Protein AF-A0A1W1I872-F1 (afdb_monomer_lite)

Organism: NCBI:txid1325564

pLDDT: mean 73.49, std 21.99, range [37.31, 97.75]

Radius of gyration: 26.91 Å; chains: 1; bounding box: 30×64×75 Å

Structure (mmCIF, N/CA/C/O backbone):
data_AF-A0A1W1I872-F1
#
_entry.id   AF-A0A1W1I872-F1
#
loop_
_atom_site.group_PDB
_atom_site.id
_atom_site.type_symbol
_atom_site.label_atom_id
_atom_site.label_alt_id
_atom_site.label_comp_id
_atom_site.label_asym_id
_atom_site.label_entity_id
_atom_site.label_seq_id
_atom_site.pdbx_PDB_ins_code
_atom_site.Cartn_x
_atom_site.Cartn_y
_atom_site.Cartn_z
_atom_site.occupancy
_atom_site.B_iso_or_equiv
_atom_site.auth_seq_id
_atom_site.auth_comp_id
_atom_site.auth_asym_id
_atom_site.auth_atom_id
_atom_site.pdbx_PDB_model_num
ATOM 1 N N . MET A 1 1 ? 18.120 36.016 57.561 1.00 43.00 1 MET A N 1
ATOM 2 C CA . MET A 1 1 ? 17.960 35.812 56.103 1.00 43.00 1 MET A CA 1
ATOM 3 C C . MET A 1 1 ? 16.538 36.244 55.753 1.00 43.00 1 MET A C 1
ATOM 5 O O . MET A 1 1 ? 15.611 35.593 56.202 1.00 43.00 1 MET A O 1
ATOM 9 N N . LEU A 1 2 ? 16.319 37.522 55.419 1.00 44.09 2 LEU A N 1
ATOM 10 C CA . LEU A 1 2 ? 16.054 38.034 54.055 1.00 44.09 2 LEU A CA 1
ATOM 11 C C . LEU A 1 2 ? 15.115 37.126 53.225 1.00 44.09 2 LEU A C 1
ATOM 13 O O . LEU A 1 2 ? 15.507 36.015 52.901 1.00 44.09 2 LEU A O 1
ATOM 17 N N . LEU A 1 3 ? 13.850 37.531 53.012 1.00 37.31 3 LEU A N 1
ATOM 18 C CA . LEU A 1 3 ? 13.341 38.276 51.828 1.00 37.31 3 LEU A CA 1
ATOM 19 C C . LEU A 1 3 ? 13.113 37.304 50.639 1.00 37.31 3 LEU A C 1
ATOM 21 O O . LEU A 1 3 ? 14.057 36.654 50.223 1.00 37.31 3 LEU A O 1
ATOM 25 N N . LYS A 1 4 ? 11.932 37.128 50.025 1.00 46.12 4 LYS A N 1
ATOM 26 C CA . LYS A 1 4 ? 11.125 38.134 49.309 1.00 46.12 4 LYS A CA 1
ATOM 27 C C . LYS A 1 4 ? 9.813 37.483 48.813 1.00 46.12 4 LYS A C 1
ATOM 29 O O . LYS A 1 4 ? 9.845 36.396 48.247 1.00 46.12 4 LYS A O 1
ATOM 34 N N . LEU A 1 5 ? 8.691 38.179 48.991 1.00 53.97 5 LEU A N 1
ATOM 35 C CA . LEU A 1 5 ? 7.436 37.988 48.254 1.00 53.97 5 LEU A CA 1
ATOM 36 C C . LEU A 1 5 ? 7.639 38.312 46.767 1.00 53.97 5 LEU A C 1
ATOM 38 O O . LEU A 1 5 ? 8.289 39.313 46.479 1.00 53.97 5 LEU A O 1
ATOM 42 N N . PHE A 1 6 ? 6.998 37.567 45.862 1.00 51.78 6 PHE A N 1
ATOM 43 C CA . PHE A 1 6 ? 6.535 38.090 44.570 1.00 51.78 6 PHE A CA 1
ATOM 44 C C . PHE A 1 6 ? 5.211 37.419 44.179 1.00 51.78 6 PHE A C 1
ATOM 46 O O . PHE A 1 6 ? 5.164 36.371 43.544 1.00 51.78 6 PHE A O 1
ATOM 53 N N . LEU A 1 7 ? 4.124 38.064 44.603 1.00 50.41 7 LEU A N 1
ATOM 54 C CA . LEU A 1 7 ? 2.884 38.158 43.838 1.00 50.41 7 LEU A CA 1
ATOM 55 C C . LEU A 1 7 ? 3.201 38.890 42.535 1.00 50.41 7 LEU A C 1
ATOM 57 O O . LEU A 1 7 ? 3.778 39.961 42.643 1.00 50.41 7 LEU A O 1
ATOM 61 N N . PHE A 1 8 ? 2.775 38.387 41.374 1.00 51.16 8 PHE A N 1
ATOM 62 C CA . PHE A 1 8 ? 2.256 39.224 40.283 1.00 51.16 8 PHE A CA 1
ATOM 63 C C . PHE A 1 8 ? 1.355 38.391 39.366 1.00 51.16 8 PHE A C 1
ATOM 65 O O . PHE A 1 8 ? 1.816 37.592 38.555 1.00 51.16 8 PHE A O 1
ATOM 72 N N . SER A 1 9 ? 0.048 38.618 39.508 1.00 47.16 9 SER A N 1
ATOM 73 C CA . SER A 1 9 ? -0.922 38.473 38.429 1.00 47.16 9 SER A CA 1
ATOM 74 C C . SER A 1 9 ? -0.476 39.297 37.228 1.00 47.16 9 SER A C 1
ATOM 76 O O . SER A 1 9 ? -0.143 40.469 37.397 1.00 47.16 9 SER A O 1
ATOM 78 N N . VAL A 1 10 ? -0.597 38.749 36.021 1.00 57.50 10 VAL A N 1
ATOM 79 C CA . VAL A 1 10 ? -0.837 39.574 34.834 1.00 57.50 10 VAL A CA 1
ATOM 80 C C . VAL A 1 10 ? -1.935 38.906 34.017 1.00 57.50 10 VAL A C 1
ATOM 82 O O . VAL A 1 10 ? -1.698 37.981 33.245 1.00 57.50 10 VAL A O 1
ATOM 85 N N . LEU A 1 11 ? -3.162 39.390 34.232 1.00 50.50 11 LEU A N 1
ATOM 86 C CA . LEU A 1 11 ? -4.200 39.382 33.211 1.00 50.50 11 LEU A CA 1
ATOM 87 C C . LEU A 1 11 ? -3.619 40.089 31.981 1.00 50.50 11 LEU A C 1
ATOM 89 O O . LEU A 1 11 ? -3.394 41.299 32.011 1.00 50.50 11 LEU A O 1
ATOM 93 N N . GLY A 1 12 ? -3.384 39.348 30.905 1.00 43.34 12 GLY A N 1
ATOM 94 C CA . GLY A 1 12 ? -3.139 39.936 29.595 1.00 43.34 12 GLY A CA 1
ATOM 95 C C . GLY A 1 12 ? -4.457 40.401 28.989 1.00 43.34 12 GLY A C 1
ATOM 96 O O . GLY A 1 12 ? -5.053 39.683 28.195 1.00 43.34 12 GLY A O 1
ATOM 97 N N . ILE A 1 13 ? -4.927 41.585 29.385 1.00 53.31 13 ILE A N 1
ATOM 98 C CA . ILE A 1 13 ? -5.928 42.337 28.624 1.00 53.31 13 ILE A CA 1
ATOM 99 C C . ILE A 1 13 ? -5.152 43.029 27.502 1.00 53.31 13 ILE A C 1
ATOM 101 O O . ILE A 1 13 ? -4.393 43.958 27.769 1.00 53.31 13 ILE A O 1
ATOM 105 N N . ALA A 1 14 ? -5.318 42.576 26.262 1.00 54.62 14 ALA A N 1
ATOM 106 C CA . ALA A 1 14 ? -4.937 43.357 25.093 1.00 54.62 14 ALA A CA 1
ATOM 107 C C . ALA A 1 14 ? -6.222 43.839 24.418 1.00 54.62 14 ALA A C 1
ATOM 109 O O . ALA A 1 14 ? -7.022 43.072 23.891 1.00 54.62 14 ALA A O 1
ATOM 110 N N . THR A 1 15 ? -6.417 45.138 24.567 1.00 51.88 15 THR A N 1
ATOM 111 C CA . THR A 1 15 ? -7.506 45.989 24.113 1.00 51.88 15 THR A CA 1
ATOM 112 C C . THR A 1 15 ? -7.742 45.903 22.607 1.00 51.88 15 THR A C 1
ATOM 114 O O . THR A 1 15 ? -6.799 46.013 21.825 1.00 51.88 15 THR A O 1
ATOM 117 N N . VAL A 1 16 ? -9.014 45.813 22.212 1.00 48.00 16 VAL A N 1
ATOM 118 C CA . VAL A 1 16 ? -9.466 46.182 20.866 1.00 48.00 16 VAL A CA 1
ATOM 119 C C . VAL A 1 16 ? -9.206 47.677 20.700 1.00 48.00 16 VAL A C 1
ATOM 121 O O . VAL A 1 16 ? -9.863 48.497 21.338 1.00 48.00 16 VAL A O 1
ATOM 124 N N . SER A 1 17 ? -8.222 48.025 19.879 1.00 44.78 17 SER A N 1
ATOM 125 C CA . SER A 1 17 ? -8.059 49.385 19.374 1.00 44.78 17 SER A CA 1
ATOM 126 C C . SER A 1 17 ? -8.612 49.423 17.959 1.00 44.78 17 SER A C 1
ATOM 128 O O . SER A 1 17 ? -7.884 49.199 16.994 1.00 44.78 17 SER A O 1
ATOM 130 N N . ASP A 1 18 ? -9.903 49.727 17.847 1.00 49.12 18 ASP A N 1
ATOM 131 C CA . ASP A 1 18 ? -10.450 50.340 16.642 1.00 49.12 18 ASP A CA 1
ATOM 132 C C . ASP A 1 18 ? -9.843 51.741 16.518 1.00 49.12 18 ASP A C 1
ATOM 134 O O . ASP A 1 18 ? -10.272 52.700 17.159 1.00 49.12 18 ASP A O 1
ATOM 138 N N . ILE A 1 19 ? -8.803 51.857 15.698 1.00 49.03 19 ILE A N 1
ATOM 139 C CA . ILE A 1 19 ? -8.370 53.135 15.143 1.00 49.03 19 ILE A CA 1
ATOM 140 C C . ILE A 1 19 ? -8.378 52.957 13.633 1.00 49.03 19 ILE A C 1
ATOM 142 O O . ILE A 1 19 ? -7.390 52.561 13.016 1.00 49.03 19 ILE A O 1
ATOM 146 N N . GLY A 1 20 ? -9.535 53.256 13.045 1.00 46.00 20 GLY A N 1
ATOM 147 C CA . GLY A 1 20 ? -9.654 53.485 11.617 1.00 46.00 20 GLY A CA 1
ATOM 148 C C . GLY A 1 20 ? -8.724 54.624 11.218 1.00 46.00 20 GLY A C 1
ATOM 149 O O . GLY A 1 20 ? -8.934 55.780 11.590 1.00 46.00 20 GLY A O 1
ATOM 150 N N . ARG A 1 21 ? -7.684 54.296 10.454 1.00 41.62 21 ARG A N 1
ATOM 151 C CA . ARG A 1 21 ? -6.876 55.279 9.744 1.00 41.62 21 ARG A CA 1
ATOM 152 C C . ARG A 1 21 ? -6.765 54.852 8.290 1.00 41.62 21 ARG A C 1
ATOM 154 O O . ARG A 1 21 ? -6.332 53.753 7.971 1.00 41.62 21 ARG A O 1
ATOM 161 N N . ALA A 1 22 ? -7.252 55.746 7.442 1.00 48.34 22 ALA A N 1
ATOM 162 C CA . ALA A 1 22 ? -7.325 55.616 6.005 1.00 48.34 22 ALA A CA 1
ATOM 163 C C . ALA A 1 22 ? -5.945 55.453 5.353 1.00 48.34 22 ALA A C 1
ATOM 165 O O . ALA A 1 22 ? -4.986 56.113 5.753 1.00 48.34 22 ALA A O 1
ATOM 166 N N . GLY A 1 23 ? -5.938 54.670 4.272 1.00 46.03 23 GLY A N 1
ATOM 167 C CA . GLY A 1 23 ? -4.944 54.715 3.207 1.00 46.03 23 GLY A CA 1
ATOM 168 C C . GLY A 1 23 ? -3.880 53.631 3.287 1.00 46.03 23 GLY A C 1
ATOM 169 O O . GLY A 1 23 ? -2.800 53.892 3.796 1.00 46.03 23 GLY A O 1
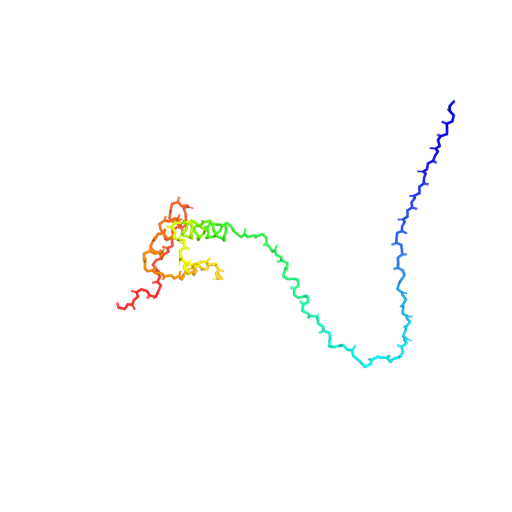ATOM 170 N N . ASP A 1 24 ? -4.146 52.471 2.682 1.00 40.59 24 ASP A N 1
ATOM 171 C CA . ASP A 1 24 ? -3.071 51.707 2.050 1.00 40.59 24 ASP A CA 1
ATOM 172 C C . ASP A 1 24 ? -3.582 50.951 0.813 1.00 40.59 24 ASP A C 1
ATOM 174 O O . ASP A 1 24 ? -4.518 50.150 0.864 1.00 40.59 24 ASP A O 1
ATOM 178 N N . LEU A 1 25 ? -2.989 51.289 -0.329 1.00 53.19 25 LEU A N 1
ATOM 179 C CA . LEU A 1 25 ? -3.105 50.579 -1.593 1.00 53.19 25 LEU A CA 1
ATOM 180 C C . LEU A 1 25 ? -2.066 49.464 -1.545 1.00 53.19 25 LEU A C 1
ATOM 182 O O . LEU A 1 25 ? -0.904 49.685 -1.869 1.00 53.19 25 LEU A O 1
ATOM 186 N N . GLY A 1 26 ? -2.490 48.259 -1.187 1.00 48.12 26 GLY A N 1
ATOM 187 C CA . GLY A 1 26 ? -1.629 47.093 -1.309 1.00 48.12 26 GLY A CA 1
ATOM 188 C C . GLY A 1 26 ? -1.833 46.093 -0.196 1.00 48.12 26 GLY A C 1
ATOM 189 O O . GLY A 1 26 ? -1.250 46.215 0.872 1.00 48.12 26 GLY A O 1
ATOM 190 N N . SER A 1 27 ? -2.615 45.061 -0.486 1.00 41.47 27 SER A N 1
ATOM 191 C CA . SER A 1 27 ? -2.274 43.660 -0.219 1.00 41.47 27 SER A CA 1
ATOM 192 C C . SER A 1 27 ? -3.523 42.834 -0.470 1.00 41.47 27 SER A C 1
ATOM 194 O O . SER A 1 27 ? -4.540 43.001 0.197 1.00 41.47 27 SER A O 1
ATOM 196 N N . MET A 1 28 ? -3.453 41.953 -1.467 1.00 51.56 28 MET A N 1
ATOM 197 C CA . MET A 1 28 ? -4.394 40.843 -1.577 1.00 51.56 28 MET A CA 1
ATOM 198 C C . MET A 1 28 ? -4.423 40.122 -0.223 1.00 51.56 28 MET A C 1
ATOM 200 O O . MET A 1 28 ? -3.343 39.750 0.250 1.00 51.56 28 MET A O 1
ATOM 204 N N . PRO A 1 29 ? -5.594 39.909 0.400 1.00 46.78 29 PRO A N 1
ATOM 205 C CA . PRO A 1 29 ? -5.673 39.017 1.541 1.00 46.78 29 PRO A CA 1
ATOM 206 C C . PRO A 1 29 ? -5.246 37.627 1.065 1.00 46.78 29 PRO A C 1
ATOM 208 O O . PRO A 1 29 ? -5.938 36.968 0.288 1.00 46.78 29 PRO A O 1
ATOM 211 N N . LYS A 1 30 ? -4.055 37.197 1.489 1.00 51.19 30 LYS A N 1
ATOM 212 C CA . LYS A 1 30 ? -3.644 35.792 1.459 1.00 51.19 30 LYS A CA 1
ATOM 213 C C . LYS A 1 30 ? -4.315 35.085 2.633 1.00 51.19 30 LYS A C 1
ATOM 215 O O . LYS A 1 30 ? -3.641 34.498 3.465 1.00 51.19 30 LYS A O 1
ATOM 220 N N . ASP A 1 31 ? -5.641 35.103 2.664 1.00 45.19 31 ASP A N 1
ATOM 221 C CA . ASP A 1 31 ? -6.413 34.232 3.545 1.00 45.19 31 ASP A CA 1
ATOM 222 C C . ASP A 1 31 ? -6.548 32.872 2.847 1.00 45.19 31 ASP A C 1
ATOM 224 O O . ASP A 1 31 ? -7.611 32.441 2.411 1.00 45.19 31 ASP A O 1
ATOM 228 N N . LEU A 1 32 ? -5.400 32.218 2.676 1.00 53.12 32 LEU A N 1
ATOM 229 C CA . LEU A 1 32 ? -5.303 30.770 2.517 1.00 53.12 32 LEU A CA 1
ATOM 230 C C . LEU A 1 32 ? -4.772 30.188 3.830 1.00 53.12 32 LEU A C 1
ATOM 232 O O . LEU A 1 32 ? -4.012 29.227 3.832 1.00 53.12 32 LEU A O 1
ATOM 236 N N . ASP A 1 33 ? -5.240 30.724 4.958 1.00 44.59 33 ASP A N 1
ATOM 237 C CA . ASP A 1 33 ? -5.332 29.968 6.202 1.00 44.59 33 ASP A CA 1
ATOM 238 C C . ASP A 1 33 ? -6.505 28.984 6.088 1.00 44.59 33 ASP A C 1
ATOM 240 O O . ASP A 1 33 ? -7.418 28.938 6.910 1.00 44.59 33 ASP A O 1
ATOM 244 N N . ALA A 1 34 ? -6.450 28.117 5.073 1.00 54.66 34 ALA A N 1
ATOM 245 C CA . ALA A 1 34 ? -6.939 26.767 5.255 1.00 54.66 34 ALA A CA 1
ATOM 246 C C . ALA A 1 34 ? -5.948 26.104 6.218 1.00 54.66 34 ALA A C 1
ATOM 248 O O . ALA A 1 34 ? -5.103 25.299 5.823 1.00 54.66 34 ALA A O 1
ATOM 249 N N . GLN A 1 35 ? -6.040 26.480 7.497 1.00 45.38 35 GLN A N 1
ATOM 250 C CA . GLN A 1 35 ? -5.667 25.604 8.590 1.00 45.38 35 GLN A CA 1
ATOM 251 C C . GLN A 1 35 ? -6.582 24.393 8.433 1.00 45.38 35 GLN A C 1
ATOM 253 O O . GLN A 1 35 ? -7.671 24.322 8.993 1.00 45.38 35 GLN A O 1
ATOM 258 N N . SER A 1 36 ? -6.176 23.474 7.556 1.00 50.72 36 SER A N 1
ATOM 259 C CA . SER A 1 36 ? -6.620 22.100 7.614 1.00 50.72 36 SER A CA 1
ATOM 260 C C . SER A 1 36 ? -6.259 21.680 9.024 1.00 50.72 36 SER A C 1
ATOM 262 O O . SER A 1 36 ? -5.086 21.433 9.294 1.00 50.72 36 SER A O 1
ATOM 264 N N . GLU A 1 37 ? -7.231 21.682 9.935 1.00 51.94 37 GLU A N 1
ATOM 265 C CA . GLU A 1 37 ? -7.108 20.968 11.194 1.00 51.94 37 GLU A CA 1
ATOM 266 C C . GLU A 1 37 ? -6.617 19.573 10.806 1.00 51.94 37 GLU A C 1
ATOM 268 O O . GLU A 1 37 ? -7.345 18.796 10.186 1.00 51.94 37 GLU A O 1
ATOM 273 N N . GLN A 1 38 ? -5.323 19.308 11.012 1.00 59.12 38 GLN A N 1
ATOM 274 C CA . GLN A 1 38 ? -4.720 18.021 10.704 1.00 59.12 38 GLN A CA 1
ATOM 275 C C . GLN A 1 38 ? -5.274 17.059 11.739 1.00 59.12 38 GLN A C 1
ATOM 277 O O . GLN A 1 38 ? -4.696 16.857 12.807 1.00 59.12 38 GLN A O 1
ATOM 282 N N . LEU A 1 39 ? -6.453 16.520 11.434 1.00 69.69 39 LEU A N 1
ATOM 283 C CA . LEU A 1 39 ? -7.020 15.406 12.160 1.00 69.69 39 LEU A CA 1
ATOM 284 C C . LEU A 1 39 ? -5.963 14.296 12.189 1.00 69.69 39 LEU A C 1
ATOM 286 O O . LEU A 1 39 ? -5.247 14.096 11.199 1.00 69.69 39 LEU A O 1
ATOM 290 N N . PRO A 1 40 ? -5.814 13.602 13.327 1.00 79.06 40 PRO A N 1
ATOM 291 C CA . PRO A 1 40 ? -4.876 12.499 13.414 1.00 79.06 40 PRO A CA 1
ATOM 292 C C . PRO A 1 40 ? -5.204 11.472 12.321 1.00 79.06 40 PRO A C 1
ATOM 294 O O . PRO A 1 40 ? -6.386 11.212 12.073 1.00 79.06 40 PRO A O 1
ATOM 297 N N . PRO A 1 41 ? -4.184 10.885 11.669 1.00 82.31 41 PRO A N 1
ATOM 298 C CA . PRO A 1 41 ? -4.415 9.925 10.605 1.00 82.31 41 PRO A CA 1
ATOM 299 C C . PRO A 1 41 ? -5.174 8.720 11.155 1.00 82.31 41 PRO A C 1
ATOM 301 O O . PRO A 1 41 ? -4.854 8.196 12.229 1.00 82.31 41 PRO A O 1
ATOM 304 N N . THR A 1 42 ? -6.162 8.271 10.394 1.00 92.38 42 THR A N 1
ATOM 305 C CA . THR A 1 42 ? -6.900 7.035 10.653 1.00 92.38 42 THR A CA 1
ATOM 306 C C . THR A 1 42 ? -5.954 5.833 10.675 1.00 92.38 42 THR A C 1
ATOM 308 O O . THR A 1 42 ? -4.869 5.861 10.093 1.00 92.38 42 THR A O 1
ATOM 311 N N . GLU A 1 43 ? -6.368 4.740 11.317 1.00 94.69 43 GLU A N 1
ATOM 312 C CA . GLU A 1 43 ? -5.608 3.481 11.315 1.00 94.69 43 GLU A CA 1
ATOM 313 C C . GLU A 1 43 ? -5.260 3.027 9.887 1.00 94.69 43 GLU A C 1
ATOM 315 O O . GLU A 1 43 ? -4.113 2.684 9.600 1.00 94.69 43 GLU A O 1
ATOM 320 N N . LEU A 1 44 ? -6.218 3.131 8.959 1.00 95.00 44 LEU A N 1
ATOM 321 C CA . LEU A 1 44 ? -6.003 2.808 7.551 1.00 95.00 44 LEU A CA 1
ATOM 322 C C . LEU A 1 44 ? -4.912 3.685 6.917 1.00 95.00 44 LEU A C 1
ATOM 324 O O . LEU A 1 44 ? -4.031 3.159 6.241 1.00 95.00 44 LEU A O 1
ATOM 328 N N . GLU A 1 45 ? -4.936 5.001 7.141 1.00 95.75 45 GLU A N 1
ATOM 329 C CA . GLU A 1 45 ? -3.912 5.923 6.624 1.00 95.75 45 GLU A CA 1
ATOM 330 C C . GLU A 1 45 ? -2.522 5.609 7.183 1.00 95.75 45 GLU A C 1
ATOM 332 O O . GLU A 1 45 ? -1.535 5.642 6.444 1.00 95.75 45 GLU A O 1
ATOM 337 N N . GLN A 1 46 ? -2.435 5.243 8.464 1.00 96.50 46 GLN A N 1
ATOM 338 C CA . GLN A 1 46 ? -1.174 4.833 9.082 1.00 96.50 46 GLN A CA 1
ATOM 339 C C . GLN A 1 46 ? -0.628 3.553 8.439 1.00 96.50 46 GLN A C 1
ATOM 341 O O . GLN A 1 46 ? 0.556 3.483 8.097 1.00 96.50 46 GLN A O 1
ATOM 346 N N . VAL A 1 47 ? -1.483 2.551 8.226 1.00 97.75 47 VAL A N 1
ATOM 347 C CA . VAL A 1 47 ? -1.090 1.285 7.595 1.00 97.75 47 VAL A CA 1
ATOM 348 C C . VAL A 1 47 ? -0.671 1.494 6.138 1.00 97.75 47 VAL A C 1
ATOM 350 O O . VAL A 1 47 ? 0.364 0.962 5.726 1.00 97.75 47 VAL A O 1
ATOM 353 N N . VAL A 1 48 ? -1.401 2.321 5.382 1.00 97.50 48 VAL A N 1
ATOM 354 C CA . VAL A 1 48 ? -1.038 2.697 4.007 1.00 97.50 48 VAL A CA 1
ATOM 355 C C . VAL A 1 48 ? 0.336 3.365 3.973 1.00 97.50 48 VAL A C 1
ATOM 357 O O . VAL A 1 48 ? 1.194 2.928 3.204 1.00 97.50 48 VAL A O 1
ATOM 360 N N . ALA A 1 49 ? 0.594 4.344 4.845 1.00 96.50 49 ALA A N 1
ATOM 361 C CA . ALA A 1 49 ? 1.882 5.035 4.907 1.00 96.50 49 ALA A CA 1
ATOM 362 C C . ALA A 1 49 ? 3.042 4.086 5.261 1.00 96.50 49 ALA A C 1
ATOM 364 O O . ALA A 1 49 ? 4.119 4.157 4.661 1.00 96.50 49 ALA A O 1
ATOM 365 N N . LEU A 1 50 ? 2.827 3.161 6.204 1.00 97.00 50 LEU A N 1
ATOM 366 C CA . LEU A 1 50 ? 3.820 2.147 6.566 1.00 97.00 50 LEU A CA 1
ATOM 367 C C . LEU A 1 50 ? 4.140 1.222 5.387 1.00 97.00 50 LEU A C 1
ATOM 369 O O . LEU A 1 50 ? 5.315 0.966 5.111 1.00 97.00 50 LEU A O 1
ATOM 373 N N . CYS A 1 51 ? 3.114 0.738 4.685 1.00 97.12 51 CYS A N 1
ATOM 374 C CA . CYS A 1 51 ? 3.305 -0.140 3.538 1.00 97.12 51 CYS A CA 1
ATOM 375 C C . CYS A 1 51 ? 3.937 0.586 2.347 1.00 97.12 51 CYS A C 1
ATOM 377 O O . CYS A 1 51 ? 4.864 0.042 1.751 1.00 97.12 51 CYS A O 1
ATOM 379 N N . ALA A 1 52 ? 3.527 1.818 2.039 1.00 95.94 52 ALA A N 1
ATOM 380 C CA . ALA A 1 52 ? 4.142 2.620 0.981 1.00 95.94 52 ALA A CA 1
ATOM 381 C C . ALA A 1 52 ? 5.634 2.861 1.252 1.00 95.94 52 ALA A C 1
ATOM 383 O O . ALA A 1 52 ? 6.481 2.600 0.395 1.00 95.94 52 ALA A O 1
ATOM 384 N N . LYS A 1 53 ? 5.980 3.245 2.489 1.00 95.12 53 LYS A N 1
ATOM 385 C CA . LYS A 1 53 ? 7.374 3.414 2.921 1.00 95.12 53 LYS A CA 1
ATOM 386 C C . LYS A 1 53 ? 8.192 2.131 2.776 1.00 95.12 53 LYS A C 1
ATOM 388 O O . LYS A 1 53 ? 9.358 2.192 2.389 1.00 95.12 53 LYS A O 1
ATOM 393 N N . GLN A 1 54 ? 7.607 0.973 3.080 1.00 95.75 54 GLN A N 1
ATOM 394 C CA . GLN A 1 54 ? 8.292 -0.303 2.890 1.00 95.75 54 GLN A CA 1
ATOM 395 C C . GLN A 1 54 ? 8.639 -0.534 1.412 1.00 95.75 54 GLN A C 1
ATOM 397 O O . GLN A 1 54 ? 9.781 -0.880 1.115 1.00 95.75 54 GLN A O 1
ATOM 402 N N . ILE A 1 55 ? 7.706 -0.275 0.490 1.00 95.25 55 ILE A N 1
ATOM 403 C CA . ILE A 1 55 ? 7.955 -0.428 -0.951 1.00 95.25 55 ILE A CA 1
ATOM 404 C C . ILE A 1 55 ? 9.051 0.528 -1.438 1.00 95.25 55 ILE A C 1
ATOM 406 O O . ILE A 1 55 ? 9.948 0.098 -2.165 1.00 95.25 55 ILE A O 1
ATOM 410 N N . HIS A 1 56 ? 9.047 1.782 -0.976 1.00 91.75 56 HIS A N 1
ATOM 411 C CA . HIS A 1 56 ? 10.122 2.733 -1.277 1.00 91.75 56 HIS A CA 1
ATOM 412 C C . HIS A 1 56 ? 11.497 2.250 -0.804 1.00 91.75 56 HIS A C 1
ATOM 414 O O . HIS A 1 56 ? 12.486 2.395 -1.517 1.00 91.75 56 HIS A O 1
ATOM 420 N N . ASN A 1 57 ? 11.577 1.651 0.385 1.00 91.06 57 ASN A N 1
ATOM 421 C CA . ASN A 1 57 ? 12.846 1.157 0.924 1.00 91.06 57 ASN A CA 1
ATOM 422 C C . ASN A 1 57 ? 13.356 -0.092 0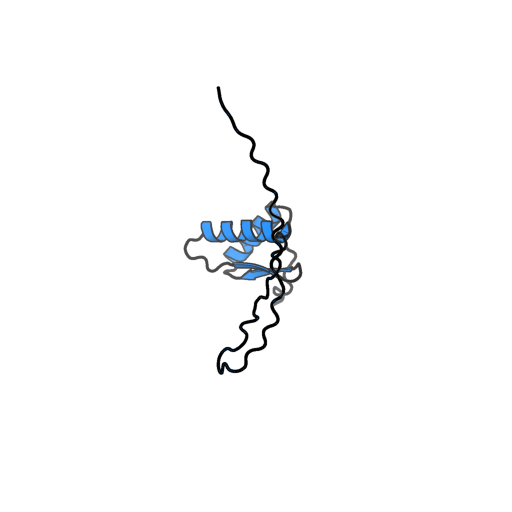.189 1.00 91.06 57 ASN A C 1
ATOM 424 O O . ASN A 1 57 ? 14.564 -0.306 0.106 1.00 91.06 57 ASN A O 1
ATOM 428 N N . GLU A 1 58 ? 12.454 -0.922 -0.340 1.00 89.38 58 GLU A N 1
ATOM 429 C CA . GLU A 1 58 ? 12.810 -2.111 -1.123 1.00 89.38 58 GLU A CA 1
ATOM 430 C C . GLU A 1 58 ? 13.316 -1.772 -2.534 1.00 89.38 58 GLU A C 1
ATOM 432 O O . GLU A 1 58 ? 13.930 -2.619 -3.187 1.00 89.38 58 GLU A O 1
ATOM 437 N N . SER A 1 59 ? 13.059 -0.557 -3.025 1.00 79.88 59 SER A N 1
ATOM 438 C CA . SER A 1 59 ? 13.429 -0.133 -4.372 1.00 79.88 59 SER A CA 1
ATOM 439 C C . SER A 1 59 ? 13.836 1.340 -4.377 1.00 79.88 59 SER A C 1
ATOM 441 O O . SER A 1 59 ? 13.006 2.244 -4.411 1.00 79.88 59 SER A O 1
ATOM 443 N N . ALA A 1 60 ? 15.151 1.578 -4.396 1.00 69.94 60 ALA A N 1
ATOM 444 C CA . ALA A 1 60 ? 15.758 2.911 -4.329 1.00 69.94 60 ALA A CA 1
ATOM 445 C C . ALA A 1 60 ? 15.357 3.865 -5.478 1.00 69.94 60 ALA A C 1
ATOM 447 O O . ALA A 1 60 ? 15.621 5.062 -5.398 1.00 69.94 60 ALA A O 1
ATOM 448 N N . SER A 1 61 ? 14.730 3.356 -6.544 1.00 73.12 61 SER A N 1
ATOM 449 C CA . SER A 1 61 ? 14.204 4.131 -7.678 1.00 73.12 61 SER A CA 1
ATOM 450 C C . SER A 1 61 ? 12.675 4.084 -7.793 1.00 73.12 61 SER A C 1
ATOM 452 O O . SER A 1 61 ? 12.117 4.496 -8.815 1.00 73.12 61 SER A O 1
ATOM 454 N N . SER A 1 62 ? 11.991 3.576 -6.768 1.00 79.19 62 SER A N 1
ATOM 455 C CA . SER A 1 62 ? 10.545 3.414 -6.775 1.00 79.19 62 SER A CA 1
ATOM 456 C C . SER A 1 62 ? 9.830 4.760 -6.832 1.00 79.19 62 SER A C 1
ATOM 458 O O . SER A 1 62 ? 9.960 5.596 -5.938 1.00 79.19 62 SER A O 1
ATOM 460 N N . LYS A 1 63 ? 9.029 4.933 -7.886 1.00 88.94 63 LYS A N 1
ATOM 461 C CA . LYS A 1 63 ? 8.012 5.990 -7.993 1.00 88.94 63 LYS A CA 1
ATOM 462 C C . LYS A 1 63 ? 6.662 5.522 -7.441 1.00 88.94 63 LYS A C 1
ATOM 464 O O . LYS A 1 63 ? 5.631 6.064 -7.834 1.00 88.94 63 LYS A O 1
ATOM 469 N N . PHE A 1 64 ? 6.663 4.463 -6.632 1.00 94.00 64 PHE A N 1
ATOM 470 C CA . PHE A 1 64 ? 5.457 3.967 -5.994 1.00 94.00 64 PHE A CA 1
ATOM 471 C C . PHE A 1 64 ? 4.879 5.053 -5.093 1.00 94.00 64 PHE A C 1
ATOM 473 O O . PHE A 1 64 ? 5.628 5.809 -4.495 1.00 94.00 64 PHE A O 1
ATOM 480 N N . ASP A 1 65 ? 3.564 5.135 -4.993 1.00 94.81 65 ASP A N 1
ATOM 481 C CA . ASP A 1 65 ? 2.914 5.944 -3.967 1.00 94.81 65 ASP A CA 1
ATOM 482 C C . ASP A 1 65 ? 1.559 5.318 -3.649 1.00 94.81 65 ASP A C 1
ATOM 484 O O . ASP A 1 65 ? 0.965 4.639 -4.496 1.00 94.81 65 ASP A O 1
ATOM 488 N N . ALA A 1 66 ? 1.073 5.528 -2.433 1.00 95.62 66 ALA A N 1
ATOM 489 C CA . ALA A 1 66 ? -0.251 5.101 -2.029 1.00 95.62 66 ALA A CA 1
ATOM 490 C C . ALA A 1 66 ? -0.833 6.040 -0.975 1.00 95.62 66 ALA A C 1
ATOM 492 O O . ALA A 1 66 ? -0.152 6.456 -0.039 1.00 95.62 66 ALA A O 1
ATOM 493 N N . TYR A 1 67 ? -2.123 6.326 -1.103 1.00 95.00 67 TYR A N 1
ATOM 494 C CA . TYR A 1 67 ? -2.847 7.204 -0.192 1.00 95.00 67 TYR A CA 1
ATOM 495 C C . TYR A 1 67 ? -4.292 6.748 -0.023 1.00 95.00 67 TYR A C 1
ATOM 497 O O . TYR A 1 67 ? -4.817 5.954 -0.804 1.00 95.00 67 TYR A O 1
ATOM 505 N N . VAL A 1 68 ? -4.946 7.265 1.014 1.00 94.25 68 VAL A N 1
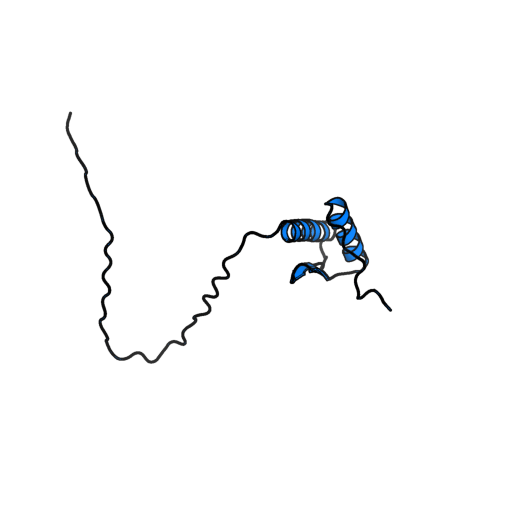ATOM 506 C CA . VAL A 1 68 ? -6.376 7.058 1.237 1.00 94.25 68 VAL A CA 1
ATOM 507 C C . VAL A 1 68 ? -7.136 8.249 0.669 1.00 94.25 68 VAL A C 1
ATOM 509 O O . VAL A 1 68 ? -6.891 9.393 1.038 1.00 94.25 68 VAL A O 1
ATOM 512 N N . GLN A 1 69 ? -8.089 7.987 -0.218 1.00 91.56 69 GLN A N 1
ATOM 513 C CA . GLN A 1 69 ? -9.024 8.980 -0.725 1.00 91.56 69 GLN A CA 1
ATOM 514 C C . GLN A 1 69 ? -10.446 8.518 -0.436 1.00 91.56 69 GLN A C 1
ATOM 516 O O . GLN A 1 69 ? -10.910 7.509 -0.960 1.00 91.56 69 GLN A O 1
ATOM 521 N N . ARG A 1 70 ? -11.158 9.269 0.415 1.00 88.50 70 ARG A N 1
ATOM 522 C CA . ARG A 1 70 ? -12.553 8.971 0.801 1.00 88.50 70 ARG A CA 1
ATOM 523 C C . ARG A 1 70 ? -12.737 7.537 1.335 1.00 88.50 70 ARG A C 1
ATOM 525 O O . ARG A 1 70 ? -13.732 6.886 1.036 1.00 88.50 70 ARG A O 1
ATOM 532 N N . GLY A 1 71 ? -11.765 7.041 2.104 1.00 87.62 71 GLY A N 1
ATOM 533 C CA . GLY A 1 71 ? -11.775 5.685 2.669 1.00 87.62 71 GLY A CA 1
ATOM 534 C C . GLY A 1 71 ? -11.366 4.571 1.698 1.00 87.62 71 GLY A C 1
ATOM 535 O O . GLY A 1 71 ? -11.354 3.407 2.087 1.00 87.62 71 GLY A O 1
ATOM 536 N N . VAL A 1 72 ? -11.009 4.905 0.455 1.00 89.88 72 VAL A N 1
ATOM 537 C CA . VAL A 1 72 ? -10.491 3.963 -0.543 1.00 89.88 72 VAL A CA 1
ATOM 538 C C . VAL A 1 72 ? -8.983 4.142 -0.661 1.00 89.88 72 VAL A C 1
ATOM 540 O O . VAL A 1 72 ? -8.492 5.266 -0.674 1.00 89.88 72 VAL A O 1
ATOM 543 N N . VAL A 1 73 ? -8.242 3.038 -0.730 1.00 94.44 73 VAL A N 1
ATOM 544 C CA . VAL A 1 73 ? -6.790 3.077 -0.928 1.00 94.44 73 VAL A CA 1
ATOM 545 C C . VAL A 1 73 ? -6.486 3.144 -2.418 1.00 94.44 73 VAL A C 1
ATOM 547 O O . VAL A 1 73 ? -6.785 2.207 -3.158 1.00 94.44 73 VAL A O 1
ATOM 550 N N . GLU A 1 74 ? -5.848 4.230 -2.832 1.00 94.38 74 GLU A N 1
ATOM 551 C CA . GLU A 1 74 ? -5.298 4.415 -4.170 1.00 94.38 74 GLU A CA 1
ATOM 552 C C . GLU A 1 74 ? -3.802 4.090 -4.157 1.00 94.38 74 GLU A C 1
ATOM 554 O O . GLU A 1 74 ? -3.110 4.345 -3.170 1.00 94.38 74 GLU A O 1
ATOM 559 N N . SER A 1 75 ? -3.290 3.508 -5.245 1.00 93.75 75 SER A N 1
ATOM 560 C CA . SER A 1 75 ? -1.858 3.209 -5.375 1.00 93.75 75 SER A CA 1
ATOM 561 C C . SER A 1 75 ? -1.365 3.313 -6.816 1.00 93.75 75 SER A C 1
ATOM 563 O O . SER A 1 75 ? -2.047 2.910 -7.762 1.00 93.75 75 SER A O 1
ATOM 565 N N . PHE A 1 76 ? -0.142 3.811 -6.970 1.00 92.50 76 PHE A N 1
ATOM 566 C CA . PHE A 1 76 ? 0.532 4.056 -8.241 1.00 92.50 76 PHE A CA 1
ATOM 567 C C . PHE A 1 76 ? 1.876 3.342 -8.248 1.00 92.50 76 PHE A C 1
ATOM 569 O O . PHE A 1 76 ? 2.497 3.176 -7.206 1.00 92.50 76 PHE A O 1
ATOM 576 N N . GLY A 1 77 ? 2.335 2.921 -9.422 1.00 91.69 77 GLY A N 1
ATOM 577 C CA . GLY A 1 77 ? 3.605 2.218 -9.586 1.00 91.69 77 GLY A CA 1
ATOM 578 C C . GLY A 1 77 ? 3.485 1.050 -10.555 1.00 91.69 77 GLY A C 1
ATOM 579 O O . GLY A 1 77 ? 2.457 0.854 -11.208 1.00 91.69 77 GLY A O 1
ATOM 580 N N . THR A 1 78 ? 4.553 0.271 -10.652 1.00 92.75 78 THR A N 1
ATOM 581 C CA . THR A 1 78 ? 4.597 -0.964 -11.439 1.00 92.75 78 THR A CA 1
ATOM 582 C C . THR A 1 78 ? 3.667 -2.031 -10.856 1.00 92.75 78 THR A C 1
ATOM 584 O O . THR A 1 78 ? 3.329 -2.016 -9.670 1.00 92.75 78 THR A O 1
ATOM 587 N N . ASP A 1 79 ? 3.282 -3.017 -11.669 1.00 91.50 79 ASP A N 1
ATOM 588 C CA . ASP A 1 79 ? 2.477 -4.160 -11.207 1.00 91.50 79 ASP A CA 1
ATOM 589 C C . ASP A 1 79 ? 3.142 -4.900 -10.046 1.00 91.50 79 ASP A C 1
ATOM 591 O O . ASP A 1 79 ? 2.478 -5.310 -9.094 1.00 91.50 79 ASP A O 1
ATOM 595 N N . GLN A 1 80 ? 4.471 -5.015 -10.091 1.00 92.19 80 GLN A N 1
ATOM 596 C CA . GLN A 1 80 ? 5.240 -5.652 -9.034 1.00 92.19 80 GLN A CA 1
ATOM 597 C C . GLN A 1 80 ? 5.152 -4.875 -7.714 1.00 92.19 80 GLN A C 1
ATOM 599 O O . GLN A 1 80 ? 4.951 -5.486 -6.664 1.00 92.19 80 GLN A O 1
ATOM 604 N N . GLU A 1 81 ? 5.281 -3.549 -7.748 1.00 94.06 81 GLU A N 1
ATOM 605 C CA . GLU A 1 81 ? 5.173 -2.705 -6.552 1.00 94.06 81 GLU A CA 1
ATOM 606 C C . GLU A 1 81 ? 3.753 -2.740 -5.979 1.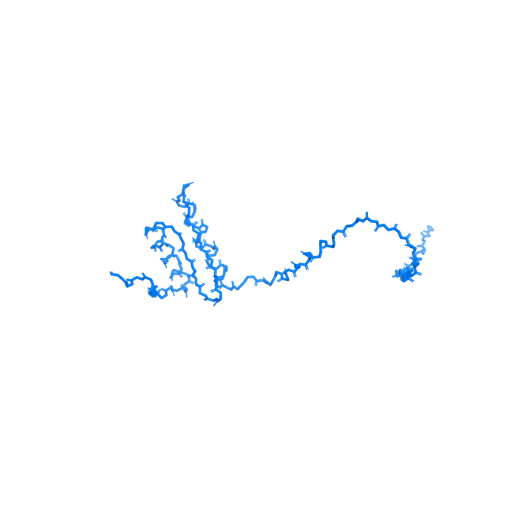00 94.06 81 GLU A C 1
ATOM 608 O O . GLU A 1 81 ? 3.581 -2.973 -4.783 1.00 94.06 81 GLU A O 1
ATOM 613 N N . ARG A 1 82 ? 2.728 -2.630 -6.837 1.00 93.88 82 ARG A N 1
ATOM 614 C CA . ARG A 1 82 ? 1.319 -2.728 -6.423 1.00 93.88 82 ARG A CA 1
ATOM 615 C C . ARG A 1 82 ? 0.996 -4.087 -5.806 1.00 93.88 82 ARG A C 1
ATOM 617 O O . ARG A 1 82 ? 0.291 -4.155 -4.800 1.00 93.88 82 ARG A O 1
ATOM 624 N N . PHE A 1 83 ? 1.544 -5.172 -6.353 1.00 93.19 83 PHE A N 1
ATOM 625 C CA . PHE A 1 83 ? 1.392 -6.508 -5.777 1.00 93.19 83 PHE A CA 1
ATOM 626 C C . PHE A 1 83 ? 2.033 -6.614 -4.384 1.00 93.19 83 PHE A C 1
ATOM 628 O O . PHE A 1 83 ? 1.401 -7.104 -3.445 1.00 93.19 83 PHE A O 1
ATOM 635 N N . ARG A 1 84 ? 3.269 -6.126 -4.217 1.00 94.94 84 ARG A N 1
ATOM 636 C CA . ARG A 1 84 ? 3.950 -6.131 -2.910 1.00 94.94 84 ARG A CA 1
ATOM 637 C C . ARG A 1 84 ? 3.232 -5.254 -1.889 1.00 94.94 84 ARG A C 1
ATOM 639 O O . ARG A 1 84 ? 3.082 -5.666 -0.741 1.00 94.94 84 ARG A O 1
ATOM 646 N N . PHE A 1 85 ? 2.727 -4.099 -2.312 1.00 95.94 85 PHE A N 1
ATOM 647 C CA . PHE A 1 85 ? 1.920 -3.228 -1.469 1.00 95.94 85 PHE A CA 1
ATOM 648 C C . PHE A 1 85 ? 0.652 -3.936 -0.976 1.00 95.94 85 PHE A C 1
ATOM 650 O O . PHE A 1 85 ? 0.421 -3.996 0.231 1.00 95.94 85 PHE A O 1
ATOM 657 N N . ARG A 1 86 ? -0.117 -4.575 -1.874 1.00 95.75 86 ARG A N 1
ATOM 658 C CA . ARG A 1 86 ? -1.293 -5.385 -1.493 1.00 95.75 86 ARG A CA 1
ATOM 659 C C . ARG A 1 86 ? -0.933 -6.491 -0.498 1.00 95.75 86 ARG A C 1
ATOM 661 O O . ARG A 1 86 ? -1.687 -6.732 0.443 1.00 95.75 86 ARG A O 1
ATOM 668 N N . LYS A 1 87 ? 0.225 -7.137 -0.671 1.00 95.81 87 LYS A N 1
ATOM 669 C CA . LYS A 1 87 ? 0.727 -8.142 0.276 1.00 95.81 87 LYS A CA 1
ATOM 670 C C . LYS A 1 87 ? 1.014 -7.536 1.654 1.00 95.81 87 LYS A C 1
ATOM 672 O O . LYS A 1 87 ? 0.601 -8.123 2.648 1.00 95.81 87 LYS A O 1
ATOM 677 N N . CYS A 1 88 ? 1.675 -6.379 1.720 1.00 97.25 88 CYS A N 1
ATOM 678 C CA . CYS A 1 88 ? 1.932 -5.681 2.983 1.00 97.25 88 CYS A CA 1
ATOM 679 C C . CYS A 1 88 ? 0.626 -5.310 3.705 1.00 97.25 88 CYS A C 1
ATOM 681 O O . CYS A 1 88 ? 0.486 -5.574 4.897 1.00 97.25 88 CYS A O 1
ATOM 683 N N . MET A 1 89 ? -0.351 -4.775 2.970 1.00 97.62 89 MET A N 1
ATOM 684 C CA . MET A 1 89 ? -1.671 -4.427 3.503 1.00 97.62 89 MET A CA 1
ATOM 685 C C . MET A 1 89 ? -2.383 -5.652 4.103 1.00 97.62 89 MET A C 1
ATOM 687 O O . MET A 1 89 ? -2.875 -5.601 5.228 1.00 97.62 89 MET A O 1
ATOM 691 N N . ALA A 1 90 ? -2.358 -6.794 3.403 1.00 96.44 90 ALA A N 1
ATOM 692 C CA . ALA A 1 90 ? -2.937 -8.045 3.897 1.00 96.44 90 ALA A CA 1
ATOM 693 C C . ALA A 1 90 ? -2.221 -8.596 5.146 1.00 96.44 90 ALA A C 1
ATOM 695 O O . ALA A 1 90 ? -2.876 -9.112 6.047 1.00 96.44 90 ALA A O 1
ATOM 696 N N . GLN A 1 91 ? -0.893 -8.463 5.232 1.00 97.62 91 GLN A N 1
ATOM 697 C CA . GLN A 1 91 ? -0.115 -8.865 6.415 1.00 97.62 91 GLN A CA 1
ATOM 698 C C . GLN A 1 91 ? -0.419 -8.018 7.655 1.00 97.62 91 GLN A C 1
ATOM 700 O O . GLN A 1 91 ? -0.135 -8.448 8.769 1.00 97.62 91 GLN A O 1
ATOM 705 N N . ARG A 1 92 ? -0.979 -6.824 7.456 1.00 96.75 92 ARG A N 1
ATOM 706 C CA . ARG A 1 92 ? -1.398 -5.902 8.513 1.00 96.75 92 ARG A CA 1
ATOM 707 C C . ARG A 1 92 ? -2.908 -5.925 8.735 1.00 96.75 92 ARG A C 1
ATOM 709 O O . ARG A 1 92 ? -3.438 -4.959 9.250 1.00 96.75 92 ARG A O 1
ATOM 716 N N . GLU A 1 93 ? -3.592 -6.990 8.314 1.00 96.12 93 GLU A N 1
ATOM 717 C CA . GLU A 1 93 ? -5.036 -7.185 8.529 1.00 96.12 93 GLU A CA 1
ATOM 718 C C . GLU A 1 93 ? -5.942 -6.168 7.800 1.00 96.12 93 GLU A C 1
ATOM 720 O O . GLU A 1 93 ? -7.142 -6.104 8.051 1.00 96.12 93 GLU A O 1
ATOM 725 N N . HIS A 1 94 ? -5.408 -5.453 6.800 1.00 95.81 94 HIS A N 1
ATOM 726 C CA . HIS A 1 94 ? -6.159 -4.544 5.924 1.00 95.81 94 HIS A CA 1
ATOM 727 C C . HIS A 1 94 ? -6.122 -5.008 4.456 1.00 95.81 94 HIS A C 1
ATOM 729 O O . HIS A 1 94 ? -5.591 -4.301 3.596 1.00 95.81 94 HIS A O 1
ATOM 735 N N . PRO A 1 95 ? -6.641 -6.202 4.111 1.00 93.88 95 PRO A N 1
ATOM 736 C CA . PRO A 1 95 ? -6.601 -6.686 2.736 1.00 93.88 95 PRO A CA 1
ATOM 737 C C . PRO A 1 95 ? -7.372 -5.750 1.797 1.00 93.88 95 PRO A C 1
ATOM 739 O O . PRO A 1 95 ? -8.534 -5.416 2.029 1.00 93.88 95 PRO A O 1
ATOM 742 N N . LEU A 1 96 ? -6.729 -5.354 0.698 1.00 90.88 96 LEU A N 1
ATOM 743 C CA . LEU A 1 96 ? -7.382 -4.576 -0.349 1.00 90.88 96 LEU A C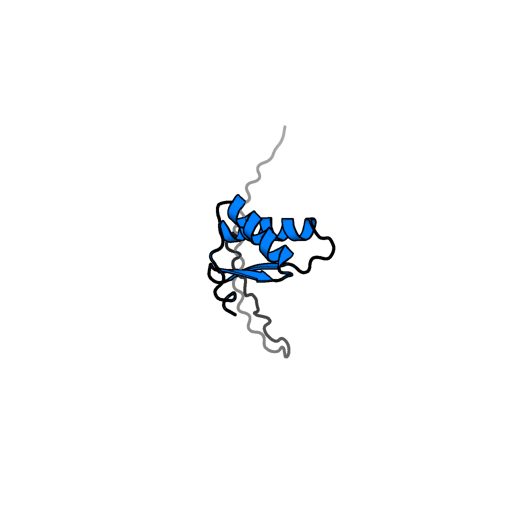A 1
ATOM 744 C C . LEU A 1 96 ? -8.249 -5.493 -1.212 1.00 90.88 96 LEU A C 1
ATOM 746 O O . LEU A 1 96 ? -7.787 -6.538 -1.676 1.00 90.88 96 LEU A O 1
ATOM 750 N N . GLY A 1 97 ? -9.492 -5.081 -1.455 1.00 82.50 97 GLY A N 1
ATOM 751 C CA . GLY A 1 97 ? -10.389 -5.773 -2.377 1.00 82.50 97 GLY A CA 1
ATOM 752 C C . GLY A 1 97 ? -9.872 -5.776 -3.827 1.00 82.50 97 GLY A C 1
ATOM 753 O O . GLY A 1 97 ? -8.918 -5.061 -4.166 1.00 82.50 97 GLY A O 1
ATOM 754 N N . PRO A 1 98 ? -10.491 -6.575 -4.714 1.00 70.44 98 PRO A N 1
ATOM 755 C CA . PRO A 1 98 ? -10.207 -6.509 -6.145 1.00 70.44 98 PRO A CA 1
ATOM 756 C C . PRO A 1 98 ? -10.423 -5.074 -6.634 1.00 70.44 98 PRO A C 1
ATOM 758 O O . PRO A 1 98 ? -11.452 -4.462 -6.337 1.00 70.44 98 PRO A O 1
ATOM 761 N N . SER A 1 99 ? -9.445 -4.515 -7.352 1.00 61.84 99 SER A N 1
ATOM 762 C CA . SER A 1 99 ? -9.602 -3.149 -7.846 1.00 61.84 99 SER A CA 1
ATOM 763 C C . SER A 1 99 ? -10.585 -3.167 -9.017 1.00 61.84 99 SER A C 1
ATOM 765 O O . SER A 1 99 ? -10.498 -4.015 -9.906 1.00 61.84 99 SER A O 1
ATOM 767 N N . LEU A 1 100 ? -11.537 -2.232 -9.049 1.00 57.31 100 LEU A N 1
ATOM 768 C CA . LEU A 1 100 ? -12.503 -2.140 -10.154 1.00 57.31 100 LEU A CA 1
ATOM 769 C C . LEU A 1 100 ? -11.832 -1.800 -11.502 1.00 57.31 100 LEU A C 1
ATOM 771 O O . LEU A 1 100 ? -12.463 -1.925 -12.550 1.00 57.31 100 LEU A O 1
ATOM 775 N N . HIS A 1 101 ? -10.552 -1.417 -11.485 1.00 52.38 101 HIS A N 1
ATOM 776 C CA . HIS A 1 101 ? -9.727 -1.146 -12.661 1.00 52.38 101 HIS A CA 1
ATOM 777 C C . HIS A 1 101 ? -9.041 -2.379 -13.273 1.00 52.38 101 HIS A C 1
ATOM 779 O O . HIS A 1 101 ? -8.424 -2.252 -14.326 1.00 52.38 101 HIS A O 1
ATOM 785 N N . GLU A 1 102 ? -9.186 -3.574 -12.692 1.00 51.94 102 GLU A N 1
ATOM 786 C CA . GLU A 1 102 ? -8.611 -4.823 -13.233 1.00 51.94 102 GLU A CA 1
ATOM 787 C C . GLU A 1 102 ? -9.522 -5.551 -14.243 1.00 51.94 102 GLU A C 1
ATOM 789 O O . GLU A 1 102 ? -9.205 -6.653 -14.682 1.00 51.94 102 GLU A O 1
ATOM 794 N N . LYS A 1 103 ? -10.642 -4.946 -14.664 1.00 41.44 103 LYS A N 1
ATOM 795 C CA . LYS A 1 103 ? -11.447 -5.461 -15.783 1.00 41.44 103 LYS A CA 1
ATOM 796 C C . LYS A 1 103 ? -10.903 -4.934 -17.112 1.00 41.44 103 LYS A C 1
ATOM 798 O O . LYS A 1 103 ? -11.349 -3.885 -17.579 1.00 41.44 103 LYS A O 1
ATOM 803 N N . LYS A 1 104 ? -9.980 -5.664 -17.735 1.00 41.31 104 LYS A N 1
ATOM 804 C CA . LYS A 1 104 ? -9.728 -5.531 -19.172 1.00 41.31 104 LYS A CA 1
ATOM 805 C C . LYS A 1 104 ? -9.388 -6.869 -19.802 1.00 41.31 104 LYS A C 1
ATOM 807 O O . LYS A 1 104 ? -8.537 -7.577 -19.227 1.00 41.31 104 LYS A O 1
#

Secondary structure (DSSP, 8-state):
----------------------------------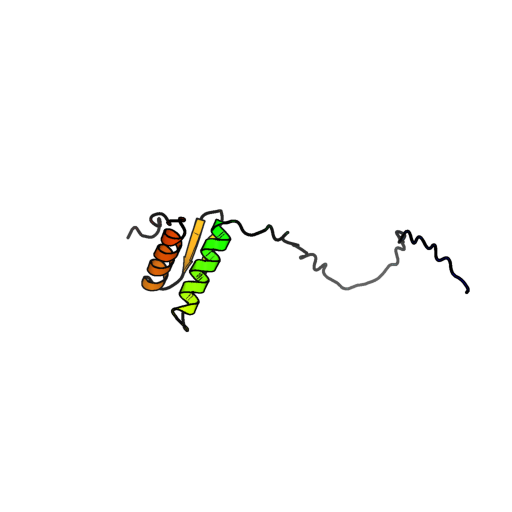----PPPPHHHHHHHHHHHHHHHH-TT---EEEEETTEEEEES-HHHHHHHHHHHHHTT-PPPPPGGG--

Sequence (104 aa):
MLLKLFLFSVLGIATVSDIGRAGDLGSMPKDLDAQSEQLPPTELEQVVALCAKQIHNESASSKFDAYVQRGVVESFGTDQERFRFRKCMAQREHPLGPSLHEKK

Foldseek 3Di:
DDDDDDDDDDDPDDDPDPDDDDDDDDDDPPPPPPPVVPDPDDPVQVLQVVLQVVLCVVDVPWPWHWGADPNAIDIDGDPVSVVSSQVSCVVVVRHHDDDPVPPD